Protein AF-A0A2T3G4E0-F1 (afdb_monomer_lite)

pLDDT: mean 81.38, std 14.78, range [35.72, 93.0]

Radius of gyration: 12.82 Å; chains: 1; bounding box: 29×27×35 Å

Sequence (86 aa):
MESQEKHNIEWKSVWKDEYLVGICAFANAQGGKFFIGIDDNGKIIGVENSKKLLESLPSKIRDAMGIVVDINLVPIYICVSNTKTV

Secondary structure (DSSP, 8-state):
------TTEEEESS--GGGHHHHHHHHHTT--EEEESB-TTS-B---TTHHHHHHHHHHHHHHHHS---EEEEETTEEEEE-----

InterPro domains:
  IPR007421 Schlafen, AlbA_2 domain [PF04326] (5-64)
  IPR038461 Schlafen, AlbA_2 domain superfamily [G3DSA:3.30.950.30] (1-86)

Foldseek 3Di:
DDPPDQPQEAEELEDDLVCLVVQVVQQPPPKHKYKYQADPVRDRRAYPPVVVCVVVVQVSSCVVPVAGWDWDDDVGMIITIHDDDD

Structure (mmCIF, N/CA/C/O backbone):
data_AF-A0A2T3G4E0-F1
#
_entry.id   AF-A0A2T3G4E0-F1
#
loop_
_atom_site.group_PDB
_atom_site.id
_atom_site.type_symbol
_atom_site.label_atom_id
_atom_site.label_alt_id
_atom_site.label_comp_id
_atom_site.label_asym_id
_atom_site.label_entity_id
_atom_site.label_seq_id
_atom_site.pdbx_PDB_ins_code
_atom_site.Cartn_x
_atom_site.Cartn_y
_atom_site.Cartn_z
_atom_site.occupancy
_atom_site.B_iso_or_equiv
_atom_site.auth_seq_id
_atom_site.auth_comp_id
_atom_site.auth_asym_id
_atom_site.auth_atom_id
_atom_site.pdbx_PDB_model_num
ATOM 1 N N . MET A 1 1 ? -10.862 -16.729 25.857 1.00 35.72 1 MET A N 1
ATOM 2 C CA . MET A 1 1 ? -11.107 -16.759 24.400 1.00 35.72 1 MET A CA 1
ATOM 3 C C . MET A 1 1 ? -10.517 -15.478 23.859 1.00 35.72 1 MET A C 1
ATOM 5 O O . MET A 1 1 ? -11.162 -14.443 23.938 1.00 35.72 1 MET A O 1
ATOM 9 N N . GLU A 1 2 ? -9.238 -15.515 23.496 1.00 37.47 2 GLU A N 1
ATOM 10 C CA . GLU A 1 2 ? -8.514 -14.317 23.076 1.00 37.47 2 GLU A CA 1
ATOM 11 C C . GLU A 1 2 ? -8.887 -13.965 21.640 1.00 37.47 2 GLU A C 1
ATOM 13 O O . GLU A 1 2 ? -8.885 -14.809 20.742 1.00 37.47 2 GLU A O 1
ATOM 18 N N . SER A 1 3 ? -9.265 -12.704 21.473 1.00 38.38 3 SER A N 1
ATOM 19 C CA . SER A 1 3 ? -9.447 -12.016 20.210 1.00 38.38 3 SER A CA 1
ATOM 20 C C . SER A 1 3 ? -8.200 -12.202 19.357 1.00 38.38 3 SER A C 1
ATOM 22 O O . SER A 1 3 ? -7.161 -11.604 19.624 1.00 38.38 3 SER A O 1
ATOM 24 N N . GLN A 1 4 ? -8.318 -13.025 18.320 1.00 42.84 4 GLN A N 1
ATOM 25 C CA . GLN A 1 4 ? -7.389 -13.057 17.200 1.00 42.84 4 GLN A CA 1
ATOM 26 C C . GLN A 1 4 ? -7.546 -11.718 16.466 1.00 42.84 4 GLN A C 1
ATOM 28 O O . GLN A 1 4 ? -8.217 -11.617 15.435 1.00 42.84 4 GLN A O 1
ATOM 33 N N . GLU A 1 5 ? -7.025 -10.644 17.060 1.00 37.19 5 GLU A N 1
ATOM 34 C CA . GLU A 1 5 ? -6.867 -9.395 16.343 1.00 37.19 5 GLU A CA 1
ATOM 35 C C . GLU A 1 5 ? -6.065 -9.715 15.089 1.00 37.19 5 GLU A C 1
ATOM 37 O O . GLU A 1 5 ? -5.161 -10.554 15.083 1.00 37.19 5 GLU A O 1
ATOM 42 N N . LYS A 1 6 ? -6.495 -9.127 13.980 1.00 55.12 6 LYS A N 1
ATOM 43 C CA . LYS A 1 6 ? -5.978 -9.384 12.643 1.00 55.12 6 LYS A CA 1
ATOM 44 C C . LYS A 1 6 ? -4.547 -8.839 12.551 1.00 55.12 6 LYS A C 1
ATOM 46 O O . LYS A 1 6 ? -4.321 -7.869 11.845 1.00 55.12 6 LYS A O 1
ATOM 51 N N . HIS A 1 7 ? -3.578 -9.471 13.215 1.00 59.62 7 HIS A N 1
ATOM 52 C CA . HIS A 1 7 ? -2.172 -9.049 13.272 1.00 59.62 7 HIS A CA 1
ATOM 53 C C . HIS A 1 7 ? -1.490 -8.987 11.895 1.00 59.62 7 HIS A C 1
ATOM 55 O O . HIS A 1 7 ? -0.375 -8.498 11.783 1.00 59.62 7 HIS A O 1
ATOM 61 N N . ASN A 1 8 ? -2.169 -9.456 10.846 1.00 77.38 8 ASN A N 1
ATOM 62 C CA . ASN A 1 8 ? -1.680 -9.507 9.475 1.00 77.38 8 ASN A CA 1
ATOM 63 C C . ASN A 1 8 ? -2.376 -8.483 8.560 1.00 77.38 8 ASN A C 1
ATOM 65 O O . ASN A 1 8 ? -2.275 -8.609 7.340 1.00 77.38 8 ASN A O 1
ATOM 69 N N . ILE A 1 9 ? -3.150 -7.533 9.103 1.00 84.94 9 ILE A N 1
ATOM 70 C CA . ILE A 1 9 ? -3.828 -6.484 8.331 1.00 84.94 9 ILE A CA 1
ATOM 71 C C . ILE A 1 9 ? -3.482 -5.118 8.911 1.00 84.94 9 ILE A C 1
ATOM 73 O O . ILE A 1 9 ? -3.736 -4.866 10.081 1.00 84.94 9 ILE A O 1
ATOM 77 N N . GLU A 1 10 ? -2.992 -4.230 8.055 1.00 88.62 10 GLU A N 1
ATOM 78 C CA . GLU A 1 10 ? -2.712 -2.836 8.393 1.00 88.62 10 GLU A CA 1
ATOM 79 C C . GLU A 1 10 ? -3.508 -1.912 7.465 1.00 88.62 10 GLU A C 1
ATOM 81 O O . GLU A 1 10 ? -3.522 -2.113 6.245 1.00 88.62 10 GLU A O 1
ATOM 86 N N . TRP A 1 11 ? -4.171 -0.901 8.030 1.00 91.62 11 TRP A N 1
ATOM 87 C CA . TRP A 1 11 ? -4.909 0.123 7.284 1.00 91.62 11 TRP A CA 1
ATOM 88 C C . TRP A 1 11 ? -4.212 1.472 7.392 1.00 91.62 11 TRP A C 1
ATOM 90 O O . TRP A 1 11 ? -3.776 1.874 8.472 1.00 91.62 11 TRP A O 1
ATOM 100 N N . LYS A 1 12 ? -4.120 2.176 6.263 1.00 92.38 12 LYS A N 1
ATOM 101 C CA . LYS A 1 12 ? -3.684 3.568 6.193 1.00 92.38 12 LYS A CA 1
ATOM 102 C C . LYS A 1 12 ? -4.572 4.362 5.259 1.00 92.38 12 LYS A C 1
ATOM 104 O O . LYS A 1 12 ? -4.903 3.928 4.157 1.00 92.38 12 LYS A O 1
ATOM 109 N N . SER A 1 13 ? -4.888 5.578 5.677 1.00 93.00 13 SER A N 1
ATOM 110 C CA . SER A 1 13 ? -5.663 6.538 4.896 1.00 93.00 13 SER A CA 1
ATOM 111 C C . SER A 1 13 ? -4.880 7.029 3.676 1.00 93.00 13 SER A C 1
ATOM 113 O O . SER A 1 13 ? -5.414 7.107 2.575 1.00 93.00 13 SER A O 1
ATOM 115 N N . VAL A 1 14 ? -3.588 7.299 3.853 1.00 92.44 14 VAL A N 1
ATOM 116 C CA . VAL A 1 14 ? -2.691 7.838 2.823 1.00 92.44 14 VAL A CA 1
ATOM 117 C C . VAL A 1 14 ? -1.398 7.040 2.765 1.00 92.44 14 VAL A C 1
ATOM 119 O O . VAL A 1 14 ? -1.054 6.358 3.722 1.00 92.44 14 VAL A O 1
ATOM 122 N N . TRP A 1 15 ? -0.664 7.120 1.656 1.00 92.38 15 TRP A N 1
ATOM 123 C CA . TRP A 1 15 ? 0.685 6.561 1.586 1.00 92.38 15 TRP A CA 1
ATOM 124 C C . TRP A 1 15 ? 1.711 7.505 2.219 1.00 92.38 15 TRP A C 1
ATOM 126 O O . TRP A 1 15 ? 1.671 8.714 1.989 1.00 92.38 15 TRP A O 1
ATOM 136 N N . LYS A 1 16 ? 2.679 6.933 2.940 1.00 92.25 16 LYS A N 1
ATOM 137 C CA . LYS A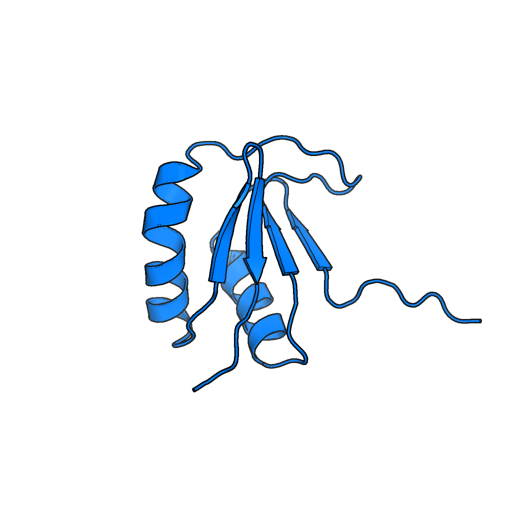 1 16 ? 3.900 7.600 3.395 1.00 92.25 16 LYS A CA 1
ATOM 138 C C . LYS A 1 16 ? 5.074 6.635 3.297 1.00 92.25 16 LYS A C 1
ATOM 140 O O . LYS A 1 16 ? 4.929 5.450 3.583 1.00 92.25 16 LYS A O 1
ATOM 145 N N . ASP A 1 17 ? 6.246 7.156 2.953 1.00 90.50 17 ASP A N 1
ATOM 146 C CA . ASP A 1 17 ? 7.448 6.332 2.779 1.00 90.50 17 ASP A CA 1
ATOM 147 C C . ASP A 1 17 ? 7.919 5.681 4.096 1.00 90.50 17 ASP A C 1
ATOM 149 O O . ASP A 1 17 ? 8.537 4.622 4.070 1.00 90.50 17 ASP A O 1
ATOM 153 N N . GLU A 1 18 ? 7.542 6.227 5.258 1.00 90.00 18 GLU A N 1
ATOM 154 C CA . GLU A 1 18 ? 7.774 5.606 6.576 1.00 90.00 18 GLU A CA 1
ATOM 155 C C . GLU A 1 18 ? 7.127 4.212 6.715 1.00 90.00 18 GLU A C 1
ATOM 157 O O . GLU A 1 18 ? 7.596 3.375 7.487 1.00 90.00 18 GLU A O 1
ATOM 162 N N . TYR A 1 19 ? 6.087 3.917 5.926 1.00 90.75 19 TYR A N 1
ATOM 163 C CA . TYR A 1 19 ? 5.396 2.627 5.957 1.00 90.75 19 TYR A CA 1
ATOM 164 C C . TYR A 1 19 ? 6.179 1.489 5.300 1.00 90.75 19 TYR A C 1
ATOM 166 O O . TYR A 1 19 ? 5.820 0.325 5.483 1.00 90.75 19 TYR A O 1
ATOM 174 N N . LEU A 1 20 ? 7.284 1.789 4.608 1.00 87.94 20 LEU A N 1
ATOM 175 C CA . LEU A 1 20 ? 8.207 0.773 4.094 1.00 87.94 20 LEU A CA 1
ATOM 176 C C . LEU A 1 20 ? 8.729 -0.144 5.211 1.00 87.94 20 LEU A C 1
ATOM 178 O O . LEU A 1 20 ? 8.871 -1.348 5.002 1.00 87.94 20 LEU A O 1
ATOM 182 N N . VAL A 1 21 ? 8.932 0.401 6.416 1.00 84.81 21 VAL A N 1
ATOM 183 C CA . VAL A 1 21 ? 9.340 -0.377 7.597 1.00 84.81 21 VAL A CA 1
ATOM 184 C C . VAL A 1 21 ? 8.264 -1.400 7.974 1.00 84.81 21 VAL A C 1
ATOM 186 O O . VAL A 1 21 ? 8.578 -2.566 8.208 1.00 84.81 21 VAL A O 1
ATOM 189 N N . GLY A 1 22 ? 6.990 -0.993 7.966 1.00 83.25 22 GLY A N 1
ATOM 190 C CA . GLY A 1 22 ? 5.859 -1.881 8.249 1.00 83.25 22 GLY A CA 1
ATOM 191 C C . GLY A 1 22 ? 5.679 -2.965 7.185 1.00 83.25 22 GLY A C 1
ATOM 192 O O . GLY A 1 22 ? 5.475 -4.132 7.513 1.00 83.25 22 GLY A O 1
ATOM 193 N N . ILE A 1 23 ? 5.837 -2.612 5.907 1.00 84.75 23 ILE A N 1
ATOM 194 C CA . ILE A 1 23 ? 5.783 -3.580 4.799 1.00 84.75 23 ILE A CA 1
ATOM 195 C C . ILE A 1 23 ? 6.899 -4.624 4.926 1.00 84.75 23 ILE A C 1
ATOM 197 O O . ILE A 1 23 ? 6.643 -5.812 4.747 1.00 84.75 23 ILE A O 1
ATOM 201 N N . CYS A 1 24 ? 8.114 -4.212 5.290 1.00 81.75 24 CYS A N 1
ATOM 202 C CA . CYS A 1 24 ? 9.223 -5.135 5.533 1.00 81.75 24 CYS A CA 1
ATOM 203 C C . CYS A 1 24 ? 8.969 -6.057 6.732 1.00 81.75 24 CYS A C 1
ATOM 205 O O . CYS A 1 24 ? 9.242 -7.255 6.657 1.00 81.75 24 CYS A O 1
ATOM 207 N N . ALA A 1 25 ? 8.387 -5.531 7.813 1.00 79.94 25 ALA A N 1
ATOM 208 C CA . ALA A 1 25 ? 7.994 -6.348 8.956 1.00 79.94 25 ALA 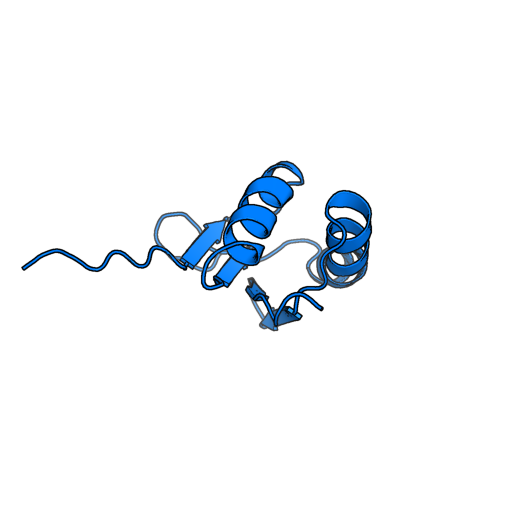A CA 1
ATOM 209 C C . ALA A 1 25 ? 7.005 -7.453 8.544 1.00 79.94 25 ALA A C 1
ATOM 211 O O . ALA A 1 25 ? 7.208 -8.613 8.899 1.00 79.94 25 ALA A O 1
ATOM 212 N N . PHE A 1 26 ? 5.998 -7.134 7.720 1.00 79.62 26 PHE A N 1
ATOM 213 C CA . PHE A 1 26 ? 5.096 -8.148 7.159 1.00 79.62 26 PHE A CA 1
ATOM 214 C C . PHE A 1 26 ? 5.802 -9.116 6.218 1.00 79.62 26 PHE A C 1
ATOM 216 O O . PHE A 1 26 ? 5.464 -10.300 6.192 1.00 79.62 26 PHE A O 1
ATOM 223 N N . ALA A 1 27 ? 6.773 -8.627 5.448 1.00 77.38 27 ALA A N 1
ATOM 224 C CA . ALA A 1 27 ? 7.475 -9.451 4.486 1.00 77.38 27 ALA A CA 1
ATOM 225 C C . ALA A 1 27 ? 8.347 -10.530 5.144 1.00 77.38 27 ALA 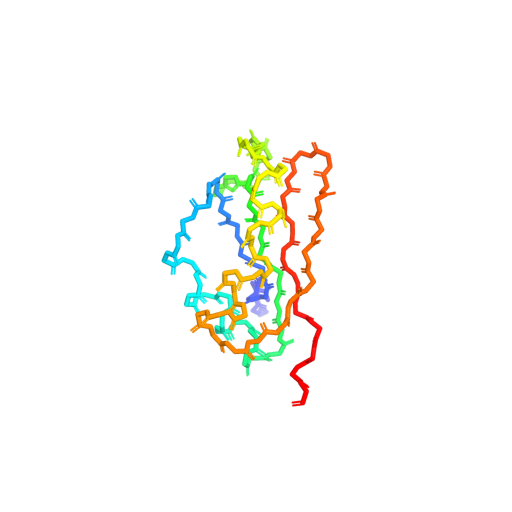A C 1
ATOM 227 O O . ALA A 1 27 ? 8.398 -11.655 4.651 1.00 77.38 27 ALA A O 1
ATOM 228 N N . ASN A 1 28 ? 8.971 -10.190 6.274 1.00 69.31 28 ASN A N 1
ATOM 229 C CA . ASN A 1 28 ? 9.829 -11.083 7.058 1.00 69.31 28 ASN A CA 1
ATOM 230 C C . ASN A 1 28 ? 9.055 -11.978 8.044 1.00 69.31 28 ASN A C 1
ATOM 232 O O . ASN A 1 28 ? 9.627 -12.912 8.604 1.00 69.31 28 ASN A O 1
ATOM 236 N N . ALA A 1 29 ? 7.776 -11.685 8.290 1.00 75.62 29 ALA A N 1
ATOM 237 C CA . ALA A 1 29 ? 6.894 -12.471 9.151 1.00 75.62 29 ALA A CA 1
ATOM 238 C C . ALA A 1 29 ? 6.099 -13.524 8.343 1.00 75.62 29 ALA A C 1
ATOM 240 O O . ALA A 1 29 ? 6.487 -13.918 7.247 1.00 75.62 29 ALA A O 1
ATOM 241 N N . GLN A 1 30 ? 4.945 -13.979 8.850 1.00 72.31 30 GLN A N 1
ATOM 242 C CA . GLN A 1 30 ? 4.038 -14.907 8.143 1.00 72.31 30 GLN A CA 1
ATOM 243 C C . GLN A 1 30 ? 3.290 -14.266 6.949 1.00 72.31 30 GLN A C 1
ATOM 245 O O . GLN A 1 30 ? 2.299 -14.815 6.464 1.00 72.31 30 GLN A O 1
ATOM 250 N N . GLY A 1 31 ? 3.750 -13.111 6.462 1.00 76.12 31 GLY A N 1
ATOM 251 C CA . GLY A 1 31 ? 3.044 -12.291 5.488 1.00 76.12 31 GLY A CA 1
ATOM 252 C C . GLY A 1 31 ? 2.024 -11.349 6.129 1.00 76.12 31 GLY A C 1
ATOM 253 O O . GLY A 1 31 ? 1.794 -11.342 7.337 1.00 76.12 31 GLY A O 1
ATOM 254 N N . GLY A 1 32 ? 1.399 -10.529 5.291 1.00 83.38 32 GLY A N 1
ATOM 255 C CA . GLY A 1 32 ? 0.397 -9.559 5.710 1.00 83.38 32 GLY A CA 1
ATOM 256 C C . GLY A 1 32 ? -0.240 -8.853 4.521 1.00 83.38 32 GLY A C 1
ATOM 257 O O . GLY A 1 32 ? 0.194 -9.012 3.376 1.00 83.38 32 GLY A O 1
ATOM 258 N N . LYS A 1 33 ? -1.294 -8.091 4.804 1.00 86.56 33 LYS A N 1
ATOM 259 C CA . LYS A 1 33 ? -1.974 -7.210 3.858 1.00 86.56 33 LYS A CA 1
ATOM 260 C C . LYS A 1 33 ? -1.902 -5.787 4.378 1.00 86.56 33 LYS A C 1
ATOM 262 O O . LYS A 1 33 ? -2.370 -5.496 5.475 1.00 86.56 33 LYS A O 1
ATOM 267 N N . PHE A 1 34 ? -1.356 -4.907 3.560 1.00 90.00 34 PHE A N 1
ATOM 268 C CA . PHE A 1 34 ? -1.263 -3.489 3.849 1.00 90.00 34 PHE A CA 1
ATOM 269 C C . PHE A 1 34 ? -2.187 -2.737 2.894 1.00 90.00 34 PHE A C 1
ATOM 271 O O . PHE A 1 34 ? -2.037 -2.832 1.673 1.00 90.00 34 PHE A O 1
ATOM 278 N N . PHE A 1 35 ? -3.162 -2.018 3.439 1.00 91.25 35 PHE A N 1
ATOM 279 C CA . PHE A 1 35 ? -4.156 -1.288 2.661 1.00 91.25 35 PHE A CA 1
ATOM 280 C C . PHE A 1 35 ? -3.918 0.214 2.748 1.00 91.25 35 PHE A C 1
ATOM 282 O O . PHE A 1 35 ? -3.759 0.761 3.836 1.00 91.25 35 PHE A O 1
ATOM 289 N N . ILE A 1 36 ? -3.951 0.880 1.597 1.00 92.75 36 ILE A N 1
ATOM 290 C CA . ILE A 1 36 ? -3.843 2.335 1.473 1.00 92.75 36 ILE A CA 1
ATOM 291 C C . ILE A 1 36 ? -5.164 2.860 0.916 1.00 92.75 36 ILE A C 1
ATOM 293 O O . ILE A 1 36 ? -5.657 2.334 -0.083 1.00 92.75 36 ILE A O 1
ATOM 297 N N . GLY A 1 37 ? -5.707 3.909 1.526 1.00 92.88 37 GLY A N 1
ATOM 298 C CA . GLY A 1 37 ? -7.013 4.484 1.205 1.00 92.88 37 GLY A CA 1
ATOM 299 C C . GLY A 1 37 ? -8.139 4.021 2.126 1.00 92.88 37 GLY A C 1
ATOM 300 O O . GLY A 1 37 ? -9.306 4.117 1.746 1.00 92.88 37 GLY A O 1
ATOM 301 N N . ILE A 1 38 ? -7.806 3.506 3.315 1.00 92.94 38 ILE A N 1
ATOM 302 C CA . ILE A 1 38 ? -8.761 3.088 4.351 1.00 92.94 38 ILE A CA 1
ATOM 303 C C . ILE A 1 38 ? -8.427 3.836 5.644 1.00 92.94 38 ILE A C 1
ATOM 305 O O . ILE A 1 38 ? -7.275 3.826 6.069 1.00 92.94 38 ILE A O 1
ATOM 309 N N . ASP A 1 39 ? -9.401 4.514 6.249 1.00 91.00 39 ASP A N 1
ATOM 310 C CA . ASP A 1 39 ? -9.197 5.193 7.533 1.00 91.00 39 ASP A CA 1
ATOM 311 C C . ASP A 1 39 ? -9.131 4.212 8.719 1.00 91.00 39 ASP A C 1
ATOM 313 O O . ASP A 1 39 ? -9.384 3.014 8.583 1.00 91.00 39 ASP A O 1
ATOM 317 N N . ASP A 1 40 ? -8.812 4.727 9.907 1.00 88.56 40 ASP A N 1
ATOM 318 C CA . ASP A 1 40 ? -8.673 3.913 11.122 1.00 88.56 40 ASP A CA 1
ATOM 319 C C . ASP A 1 40 ? -10.000 3.266 11.575 1.00 88.56 40 ASP A C 1
ATOM 321 O O . ASP A 1 40 ? -9.999 2.327 12.369 1.00 88.56 40 ASP A O 1
ATOM 325 N N . ASN A 1 41 ? -11.140 3.722 11.038 1.00 89.50 41 ASN A N 1
ATOM 326 C CA . ASN A 1 41 ? -12.461 3.137 11.278 1.00 89.50 41 ASN A CA 1
ATOM 327 C C . ASN A 1 41 ? -12.824 2.056 10.242 1.00 89.50 41 ASN A C 1
ATOM 329 O O . ASN A 1 41 ? -13.930 1.511 10.279 1.00 89.50 41 ASN A O 1
ATOM 333 N N . GLY A 1 42 ? -11.932 1.755 9.292 1.00 86.75 42 GLY A N 1
ATOM 334 C CA . GLY A 1 42 ? -12.182 0.810 8.204 1.00 86.75 42 GLY A CA 1
ATOM 335 C C . GLY A 1 42 ? -13.011 1.388 7.053 1.00 86.75 42 GLY A C 1
ATOM 336 O O . GLY A 1 42 ? -13.451 0.639 6.175 1.00 86.75 42 GLY A O 1
ATOM 337 N N . LYS A 1 43 ? -13.246 2.705 7.024 1.00 91.06 43 LYS A N 1
ATOM 338 C CA . LYS A 1 43 ? -13.959 3.367 5.929 1.00 91.06 43 LYS A CA 1
ATOM 339 C C . LYS A 1 43 ? -13.007 3.584 4.762 1.00 91.06 43 LYS A C 1
ATOM 341 O O . LYS A 1 43 ? -11.933 4.161 4.907 1.00 91.06 43 LYS A O 1
ATOM 346 N N . ILE A 1 44 ? -13.436 3.178 3.572 1.00 91.69 44 ILE A N 1
ATOM 347 C CA . ILE A 1 44 ? -12.683 3.438 2.346 1.00 91.69 44 ILE A CA 1
ATOM 348 C C . ILE A 1 44 ? -12.828 4.917 1.985 1.00 91.69 44 ILE A C 1
ATOM 350 O O . ILE A 1 44 ? -13.937 5.403 1.757 1.00 91.69 44 ILE A O 1
ATOM 354 N N . ILE A 1 45 ? -11.701 5.621 1.940 1.00 92.44 45 ILE A N 1
ATOM 355 C CA . ILE A 1 45 ? -11.631 7.055 1.640 1.00 92.44 45 ILE A CA 1
ATOM 356 C C . ILE A 1 45 ? -11.043 7.351 0.256 1.00 92.44 45 ILE A C 1
ATOM 358 O O . ILE A 1 45 ? -11.169 8.476 -0.220 1.00 92.44 45 ILE A O 1
ATOM 362 N N . GLY A 1 46 ? -10.449 6.358 -0.412 1.00 90.69 46 GLY A N 1
ATOM 363 C CA . GLY A 1 46 ? -9.794 6.558 -1.705 1.00 90.69 46 GLY A CA 1
ATOM 364 C C . GLY A 1 46 ? -8.287 6.768 -1.592 1.00 90.69 46 GLY A C 1
ATOM 365 O O . GLY A 1 46 ? -7.753 7.042 -0.522 1.00 90.69 46 GLY A O 1
ATOM 366 N N . VAL A 1 47 ? -7.594 6.660 -2.726 1.00 91.12 47 VAL A N 1
ATOM 367 C CA . VAL A 1 47 ? -6.172 7.004 -2.844 1.00 91.12 47 VAL A CA 1
ATOM 368 C C . VAL A 1 47 ? -6.008 8.039 -3.943 1.00 91.12 47 VAL A C 1
ATOM 370 O O . VAL A 1 47 ? -6.267 7.761 -5.117 1.00 91.12 47 VAL A O 1
ATOM 373 N N . GLU A 1 48 ? -5.546 9.229 -3.576 1.00 87.06 48 GLU A N 1
ATOM 374 C CA . GLU A 1 48 ? -5.152 10.236 -4.555 1.00 87.06 48 GLU A CA 1
ATOM 375 C C . GLU A 1 48 ? -3.920 9.774 -5.337 1.00 87.06 48 GLU A C 1
ATOM 377 O O . GLU A 1 48 ? -3.001 9.170 -4.785 1.00 87.06 48 GLU A O 1
ATOM 382 N N . ASN A 1 49 ? -3.878 10.072 -6.638 1.00 86.44 49 ASN A N 1
ATOM 383 C CA . ASN A 1 49 ? -2.764 9.697 -7.516 1.00 86.44 49 ASN A CA 1
ATOM 384 C C . ASN A 1 49 ? -2.442 8.188 -7.506 1.00 86.44 49 ASN A C 1
ATOM 386 O O . ASN A 1 49 ? -1.294 7.792 -7.719 1.00 86.44 49 ASN A O 1
ATOM 390 N N . SER A 1 50 ? -3.457 7.342 -7.300 1.00 88.62 50 SER A N 1
ATOM 391 C CA . SER A 1 50 ? -3.321 5.885 -7.176 1.00 88.62 50 SER A CA 1
ATOM 392 C C . SER A 1 50 ? -2.527 5.234 -8.313 1.00 88.62 50 SER A C 1
ATOM 394 O O . SER A 1 50 ? -1.719 4.349 -8.054 1.00 88.62 50 SER A O 1
ATOM 396 N N . LYS A 1 51 ? -2.677 5.716 -9.555 1.00 87.69 51 LYS A N 1
ATOM 397 C CA . LYS A 1 51 ? -1.892 5.251 -10.714 1.00 87.69 51 LYS A CA 1
ATOM 398 C C . LYS A 1 51 ? -0.389 5.490 -10.546 1.00 87.69 51 LYS A C 1
ATOM 400 O O . LYS A 1 51 ? 0.399 4.570 -10.716 1.00 87.69 51 LYS A O 1
ATOM 405 N N . LYS A 1 52 ? 0.004 6.703 -10.147 1.00 89.75 52 LYS A N 1
ATOM 406 C CA . LYS A 1 52 ? 1.413 7.063 -9.926 1.00 89.75 52 LYS A CA 1
ATOM 407 C C . LYS A 1 52 ? 2.012 6.276 -8.760 1.00 89.75 52 LYS A C 1
ATOM 409 O O . LYS A 1 52 ? 3.171 5.867 -8.808 1.00 89.75 52 LYS A O 1
ATOM 414 N N . LEU A 1 53 ? 1.218 6.054 -7.714 1.00 90.12 53 LEU A N 1
ATOM 415 C CA . LEU A 1 53 ? 1.586 5.177 -6.604 1.00 90.12 53 LEU A CA 1
ATOM 416 C C . LEU A 1 53 ? 1.800 3.740 -7.086 1.00 90.12 53 LEU A C 1
ATOM 418 O O . LEU A 1 53 ? 2.840 3.170 -6.793 1.00 90.12 53 LEU A O 1
ATOM 422 N N . LEU A 1 54 ? 0.888 3.183 -7.882 1.00 90.06 54 LEU A N 1
ATOM 423 C CA . LEU A 1 54 ? 1.013 1.826 -8.418 1.00 90.06 54 LEU A CA 1
ATOM 424 C C . LEU A 1 54 ? 2.273 1.640 -9.281 1.00 90.06 54 LEU A C 1
ATOM 426 O O . LEU A 1 54 ? 2.916 0.601 -9.198 1.00 90.06 54 LEU A O 1
ATOM 430 N N . GLU A 1 55 ? 2.645 2.646 -10.074 1.00 90.25 55 GLU A N 1
ATOM 431 C CA . GLU A 1 55 ? 3.853 2.613 -10.913 1.00 90.25 55 GLU A CA 1
ATOM 432 C C . GLU A 1 55 ? 5.152 2.723 -10.097 1.00 90.25 55 GLU A C 1
ATOM 434 O O . GLU A 1 55 ? 6.164 2.124 -10.457 1.00 90.25 55 GLU A O 1
ATOM 439 N N . SER A 1 56 ? 5.137 3.485 -8.998 1.00 91.19 56 SER A N 1
ATOM 440 C CA . SER A 1 56 ? 6.344 3.797 -8.216 1.00 91.19 56 SER A CA 1
ATOM 441 C C . SER A 1 56 ? 6.545 2.935 -6.970 1.00 91.19 56 SER A C 1
ATOM 443 O O . SER A 1 56 ? 7.674 2.800 -6.507 1.00 91.19 56 SER A O 1
ATOM 445 N N . LEU A 1 57 ? 5.489 2.342 -6.411 1.00 91.31 57 LEU A N 1
ATOM 446 C CA . LEU A 1 57 ? 5.577 1.510 -5.209 1.00 91.31 57 LEU A CA 1
ATOM 447 C C . LEU A 1 57 ? 6.415 0.239 -5.408 1.00 91.31 57 LEU A C 1
ATOM 449 O O . LEU A 1 57 ? 7.260 -0.015 -4.549 1.00 91.31 57 LEU A O 1
ATOM 453 N N . PRO A 1 58 ? 6.251 -0.550 -6.492 1.00 89.69 58 PRO A N 1
ATOM 454 C CA . PRO A 1 58 ? 7.012 -1.786 -6.656 1.00 89.69 58 PRO A CA 1
ATOM 455 C C . PRO A 1 58 ? 8.516 -1.524 -6.733 1.00 89.69 58 PRO A C 1
ATOM 457 O O . PRO A 1 58 ? 9.300 -2.206 -6.074 1.00 89.69 58 PRO A O 1
ATOM 460 N N . SER A 1 59 ? 8.925 -0.511 -7.508 1.00 91.19 59 SER A N 1
ATOM 461 C CA . SER A 1 59 ? 10.330 -0.113 -7.600 1.00 91.19 59 SER A CA 1
ATOM 462 C C . SER A 1 59 ? 10.836 0.448 -6.279 1.00 91.19 59 SER A C 1
ATOM 464 O O . SER A 1 59 ? 11.869 -0.004 -5.805 1.00 91.19 59 SER A O 1
ATOM 466 N N . LYS A 1 60 ? 10.081 1.336 -5.622 1.00 90.94 60 LYS A N 1
ATOM 467 C CA . LYS A 1 60 ? 10.472 1.910 -4.328 1.00 90.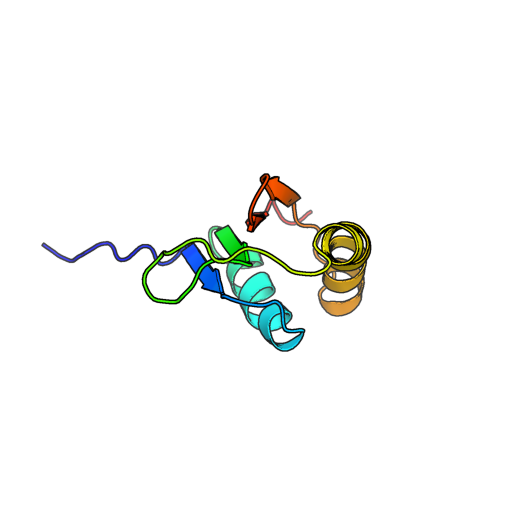94 60 LYS A CA 1
ATOM 468 C C . LYS A 1 60 ? 10.677 0.844 -3.247 1.00 90.94 60 LYS A C 1
ATOM 470 O O . LYS A 1 60 ? 11.671 0.900 -2.532 1.00 90.94 60 LYS A O 1
ATOM 475 N N . ILE A 1 61 ? 9.761 -0.119 -3.123 1.00 89.19 61 ILE A N 1
ATOM 476 C CA . ILE A 1 61 ? 9.850 -1.191 -2.118 1.00 89.19 61 ILE A CA 1
ATOM 477 C C . ILE A 1 61 ? 11.064 -2.083 -2.391 1.00 89.19 61 ILE A C 1
ATOM 479 O O . ILE A 1 61 ? 11.829 -2.371 -1.471 1.00 89.19 61 ILE A O 1
ATOM 483 N N . ARG A 1 62 ? 11.286 -2.460 -3.653 1.00 89.06 62 ARG A N 1
ATOM 484 C CA . ARG A 1 62 ? 12.456 -3.2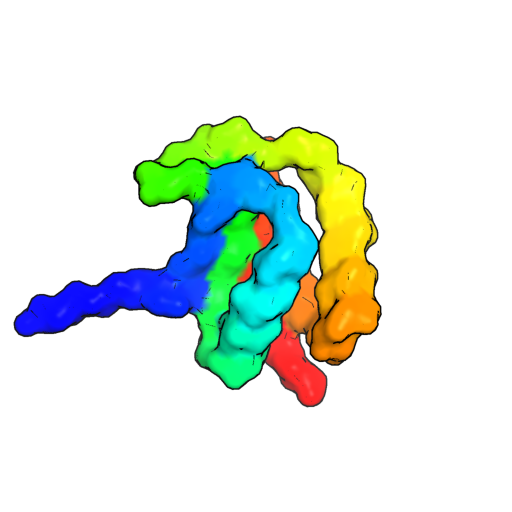47 -4.051 1.00 89.06 62 ARG A CA 1
ATOM 485 C C . ARG A 1 62 ? 13.762 -2.493 -3.806 1.00 89.06 62 ARG A C 1
ATOM 487 O O . ARG A 1 62 ? 14.689 -3.069 -3.252 1.00 89.06 62 ARG A O 1
ATOM 494 N N . ASP A 1 63 ? 13.840 -1.228 -4.197 1.00 90.25 63 ASP A N 1
ATOM 495 C CA . ASP A 1 63 ? 15.078 -0.448 -4.122 1.00 90.25 63 ASP A CA 1
ATOM 496 C C . ASP A 1 63 ? 15.428 -0.083 -2.666 1.00 90.25 63 ASP A C 1
ATOM 498 O O . ASP A 1 63 ? 16.603 -0.027 -2.312 1.00 90.25 63 ASP A O 1
ATOM 502 N N . ALA A 1 64 ? 14.423 0.117 -1.803 1.00 87.88 64 ALA A N 1
ATOM 503 C CA . ALA A 1 64 ? 14.630 0.406 -0.384 1.00 87.88 64 ALA A CA 1
ATOM 504 C C . ALA A 1 64 ? 14.900 -0.849 0.463 1.00 87.88 64 ALA A C 1
ATOM 506 O O . ALA A 1 64 ? 15.707 -0.794 1.389 1.00 87.88 64 ALA A O 1
ATOM 507 N N . MET A 1 65 ? 14.212 -1.961 0.177 1.00 84.62 65 MET A N 1
ATOM 508 C CA . MET A 1 65 ? 14.155 -3.120 1.082 1.00 84.62 65 MET A CA 1
ATOM 509 C C . MET A 1 65 ? 14.658 -4.431 0.459 1.00 84.62 65 MET A C 1
ATOM 511 O O . MET A 1 65 ? 14.795 -5.420 1.171 1.00 84.62 65 MET A O 1
ATOM 515 N N . GLY A 1 66 ? 14.912 -4.479 -0.851 1.00 85.56 66 GLY A N 1
ATOM 516 C CA . GLY A 1 66 ? 15.371 -5.685 -1.551 1.00 85.56 66 GLY A CA 1
ATOM 517 C C . GLY A 1 66 ? 14.311 -6.778 -1.730 1.00 85.56 66 GLY A C 1
ATOM 518 O O . GLY A 1 66 ? 14.655 -7.890 -2.119 1.00 85.56 66 GLY A O 1
ATOM 519 N N . ILE A 1 67 ? 13.035 -6.487 -1.457 1.00 83.44 67 ILE A N 1
ATOM 520 C CA . ILE A 1 67 ? 11.926 -7.452 -1.540 1.00 83.44 67 ILE A CA 1
ATOM 521 C C . ILE A 1 67 ? 10.995 -7.152 -2.716 1.00 83.44 67 ILE A C 1
ATOM 523 O O . ILE A 1 67 ? 10.850 -6.005 -3.144 1.00 83.44 67 ILE A O 1
ATOM 527 N N . VAL A 1 68 ? 10.324 -8.191 -3.210 1.00 83.94 68 VAL A N 1
ATOM 528 C CA . VAL A 1 68 ? 9.254 -8.080 -4.208 1.00 83.94 68 VAL A CA 1
ATOM 529 C C . VAL A 1 68 ? 7.919 -8.299 -3.509 1.00 83.94 68 VAL A C 1
ATOM 531 O O . VAL A 1 68 ? 7.784 -9.206 -2.695 1.00 83.94 68 VAL A O 1
ATOM 534 N N . VAL A 1 69 ? 6.939 -7.454 -3.819 1.00 84.75 69 VAL A N 1
ATOM 535 C CA . VAL A 1 69 ? 5.589 -7.525 -3.256 1.00 84.75 69 VAL A CA 1
ATOM 536 C C . VAL A 1 69 ? 4.554 -7.449 -4.368 1.00 84.75 69 VAL A C 1
ATOM 538 O O . VAL A 1 69 ? 4.771 -6.773 -5.377 1.00 84.75 69 VAL A O 1
ATOM 541 N N . ASP A 1 70 ? 3.407 -8.083 -4.151 1.00 87.50 70 ASP A N 1
ATOM 542 C CA . ASP A 1 70 ? 2.247 -7.929 -5.017 1.00 87.50 70 ASP A CA 1
ATOM 543 C C . ASP A 1 70 ? 1.492 -6.658 -4.643 1.00 87.50 70 ASP A C 1
ATOM 545 O O . ASP A 1 70 ? 1.117 -6.453 -3.484 1.00 87.50 70 ASP A O 1
ATOM 549 N N . ILE A 1 71 ? 1.228 -5.811 -5.637 1.00 89.06 71 ILE A N 1
ATOM 550 C CA . ILE A 1 71 ? 0.465 -4.576 -5.460 1.00 89.06 71 ILE A CA 1
ATOM 551 C C . ILE A 1 71 ? -0.749 -4.606 -6.373 1.00 89.06 71 ILE A C 1
ATOM 553 O O . ILE A 1 71 ? -0.631 -4.664 -7.594 1.00 89.06 71 ILE A O 1
ATOM 557 N N . ASN A 1 72 ? -1.926 -4.529 -5.762 1.00 88.62 72 ASN A N 1
ATOM 558 C CA . ASN A 1 72 ? -3.201 -4.548 -6.456 1.00 88.62 72 ASN A CA 1
ATOM 559 C C . ASN A 1 72 ? -3.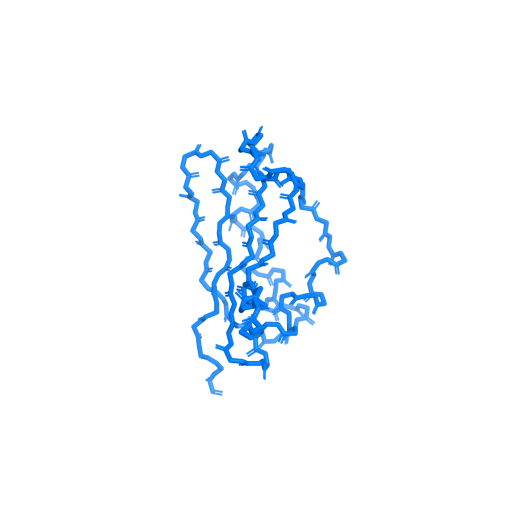912 -3.211 -6.274 1.00 88.62 72 ASN A C 1
ATOM 561 O O . ASN A 1 72 ? -4.180 -2.783 -5.147 1.00 88.62 72 ASN A O 1
ATOM 565 N N . LEU A 1 73 ? -4.256 -2.573 -7.394 1.00 87.50 73 LEU A N 1
ATOM 566 C CA . LEU A 1 73 ? -5.187 -1.454 -7.400 1.00 87.50 73 LEU A CA 1
ATOM 567 C C . LEU A 1 73 ? -6.614 -2.002 -7.460 1.00 87.50 73 LEU A C 1
ATOM 569 O O . LEU A 1 73 ? -7.050 -2.538 -8.476 1.00 87.50 73 LEU A O 1
ATOM 573 N N . VAL A 1 74 ? -7.342 -1.845 -6.363 1.00 81.75 74 VAL A N 1
ATOM 574 C CA . VAL A 1 74 ? -8.792 -2.053 -6.299 1.00 81.75 74 VAL A CA 1
ATOM 575 C C . VAL A 1 74 ? -9.441 -0.690 -6.587 1.00 81.75 74 VAL A C 1
ATOM 577 O O . VAL A 1 74 ? -8.810 0.322 -6.279 1.00 81.75 74 VAL A O 1
ATOM 580 N N . PRO A 1 75 ? -10.652 -0.591 -7.179 1.00 74.44 75 PRO A N 1
ATOM 581 C CA . PRO A 1 75 ? -11.175 0.670 -7.733 1.00 74.44 75 PRO A CA 1
ATOM 582 C C . PRO A 1 75 ? -11.115 1.905 -6.817 1.00 74.44 75 PRO A C 1
ATOM 584 O O . PRO A 1 75 ? -11.167 3.027 -7.310 1.00 74.44 75 PRO A O 1
ATOM 587 N N . ILE A 1 76 ? -10.996 1.703 -5.501 1.00 79.56 76 ILE A N 1
ATOM 588 C CA . ILE A 1 76 ? -11.005 2.739 -4.468 1.00 79.56 76 ILE A CA 1
ATOM 589 C C . ILE A 1 76 ? -9.888 2.603 -3.407 1.00 79.56 76 ILE A C 1
ATOM 591 O O . ILE A 1 76 ? -9.816 3.444 -2.521 1.00 79.56 76 ILE A O 1
ATOM 595 N N . TYR A 1 77 ? -9.004 1.599 -3.463 1.00 83.88 77 TYR A N 1
ATOM 596 C CA . TYR A 1 77 ? -7.875 1.459 -2.520 1.00 83.88 77 TYR A CA 1
ATOM 597 C C . TYR A 1 77 ? -6.738 0.615 -3.109 1.00 83.88 77 TYR A C 1
ATOM 599 O O . TYR A 1 77 ? -6.935 -0.143 -4.059 1.00 83.88 77 TYR A O 1
ATOM 607 N N . ILE A 1 78 ? -5.540 0.719 -2.534 1.00 83.69 78 ILE A N 1
ATOM 608 C CA . ILE A 1 78 ? -4.385 -0.108 -2.914 1.00 83.69 78 ILE A CA 1
ATOM 609 C C . ILE A 1 78 ? -4.175 -1.183 -1.850 1.00 83.69 78 ILE A C 1
ATOM 611 O O . ILE A 1 78 ? -4.208 -0.889 -0.658 1.00 83.69 78 ILE A O 1
ATOM 615 N N . CYS A 1 79 ? -3.947 -2.422 -2.280 1.00 85.75 79 CYS A N 1
ATOM 616 C CA . CYS A 1 79 ? -3.563 -3.535 -1.418 1.00 85.75 79 CYS A CA 1
ATOM 617 C C . CYS A 1 79 ? -2.147 -3.983 -1.775 1.00 85.75 79 CYS A C 1
ATOM 619 O O . CYS A 1 79 ? -1.901 -4.387 -2.911 1.00 85.75 79 CYS A O 1
ATOM 621 N N . VAL A 1 80 ? -1.244 -3.952 -0.800 1.00 80.88 80 VAL A N 1
ATOM 622 C CA . VAL A 1 80 ? 0.082 -4.568 -0.882 1.00 80.88 80 VAL A CA 1
ATOM 623 C C . VAL A 1 80 ? 0.032 -5.880 -0.109 1.00 80.88 80 VAL A C 1
ATOM 625 O O . VAL A 1 80 ? -0.331 -5.904 1.069 1.00 80.88 80 VAL A O 1
ATOM 628 N N . SER A 1 81 ? 0.363 -6.978 -0.775 1.00 82.06 81 SER A N 1
ATOM 629 C CA . SER A 1 81 ? 0.417 -8.315 -0.188 1.00 82.06 81 SER A CA 1
ATOM 630 C C . SER A 1 81 ? 1.753 -8.961 -0.503 1.00 82.06 81 SER A C 1
ATOM 632 O O . SER A 1 81 ? 2.275 -8.817 -1.604 1.00 82.06 81 SER A O 1
ATOM 634 N N . ASN A 1 82 ? 2.316 -9.679 0.464 1.00 74.25 82 ASN A N 1
ATOM 635 C CA . ASN A 1 82 ? 3.580 -10.356 0.227 1.00 74.25 82 ASN A CA 1
ATOM 636 C C . ASN A 1 82 ? 3.370 -11.689 -0.505 1.00 74.25 82 ASN A C 1
ATOM 638 O O . ASN A 1 82 ? 2.567 -12.520 -0.074 1.00 74.25 82 ASN A O 1
ATOM 642 N N . THR A 1 83 ? 4.158 -11.921 -1.549 1.00 53.78 83 THR A N 1
ATOM 643 C CA . THR A 1 83 ? 4.372 -13.238 -2.147 1.00 53.78 83 THR A CA 1
ATOM 644 C C . THR A 1 83 ? 5.831 -13.588 -1.959 1.00 53.78 83 THR A C 1
ATOM 646 O O . THR A 1 83 ? 6.658 -13.069 -2.690 1.00 53.78 83 THR A O 1
ATOM 649 N N . LYS A 1 84 ? 6.098 -14.432 -0.955 1.00 51.16 84 LYS A N 1
ATOM 650 C CA . LYS A 1 84 ? 7.337 -15.184 -0.686 1.00 51.16 84 LYS A CA 1
ATOM 651 C C . LYS A 1 84 ? 8.656 -14.515 -1.116 1.00 51.16 84 LYS A C 1
ATOM 653 O O . LYS A 1 84 ? 8.942 -14.360 -2.297 1.00 51.16 84 LYS A O 1
ATOM 658 N N . THR A 1 85 ? 9.519 -14.266 -0.132 1.00 45.03 85 THR A N 1
ATOM 659 C CA . THR A 1 85 ? 10.962 -14.086 -0.337 1.00 45.03 85 THR A CA 1
ATOM 660 C C . THR A 1 85 ? 11.509 -15.148 -1.298 1.00 45.03 85 THR A C 1
ATOM 662 O O . THR A 1 85 ? 11.166 -16.327 -1.174 1.00 45.03 85 THR A O 1
ATOM 665 N N . VAL A 1 86 ? 12.312 -14.708 -2.274 1.00 49.06 86 VAL A N 1
ATOM 666 C CA . VAL A 1 86 ? 13.163 -15.597 -3.081 1.00 49.06 86 VAL A CA 1
ATOM 667 C C . VAL A 1 86 ? 14.122 -16.386 -2.201 1.00 49.06 86 VAL A C 1
ATOM 669 O O . VAL A 1 86 ? 14.559 -15.831 -1.167 1.00 49.06 86 VAL A O 1
#

Organism: NCBI:txid1982626